Protein AF-A0A833T9R3-F1 (afdb_monomer)

pLDDT: mean 81.32, std 16.96, range [43.0, 97.81]

Foldseek 3Di:
DDDDDDPVRVVLVVVLLVQLCVCVVVVHDSVVSCVVSVHDPVRSVCSNVVSVVVVVPPDDPDDPPPCPPQDPVNVVVVVVVVPDD

Solvent-accessible surface area (backbone atoms only — not comparable to full-atom values): 5270 Å² total; per-residue (Å²): 134,86,85,75,77,50,74,63,58,53,50,53,54,48,52,39,52,51,51,26,36,48,33,44,75,73,72,44,70,30,67,60,44,15,61,79,51,77,39,53,68,70,59,45,51,48,46,45,52,57,53,54,57,55,72,76,44,93,61,75,88,70,76,75,79,80,78,71,86,76,50,71,68,60,48,55,60,50,54,63,73,67,72,84,133

Structure (mmCIF, N/CA/C/O backbone):
data_AF-A0A833T9R3-F1
#
_entry.id   AF-A0A833T9R3-F1
#
loop_
_atom_site.group_PDB
_atom_site.id
_atom_site.type_symbol
_atom_site.label_atom_id
_atom_site.label_alt_id
_atom_site.label_comp_id
_atom_site.label_asym_id
_atom_site.label_entity_id
_atom_site.label_seq_id
_atom_site.pdbx_PDB_ins_code
_atom_site.Cartn_x
_atom_site.Cartn_y
_atom_site.Cartn_z
_atom_site.occupancy
_atom_site.B_iso_or_equiv
_atom_site.auth_seq_id
_atom_site.auth_comp_id
_atom_site.auth_asym_id
_atom_site.auth_atom_id
_atom_site.pdbx_PDB_model_num
ATOM 1 N N . MET A 1 1 ? 25.777 -0.561 -1.494 1.00 58.72 1 MET A N 1
ATOM 2 C CA . MET A 1 1 ? 25.359 0.563 -2.362 1.00 58.72 1 MET A CA 1
ATOM 3 C C . MET A 1 1 ? 23.843 0.697 -2.252 1.00 58.72 1 MET A C 1
ATOM 5 O O . MET A 1 1 ? 23.151 -0.258 -2.578 1.00 58.72 1 MET A O 1
ATOM 9 N N . LEU A 1 2 ? 23.313 1.792 -1.696 1.00 75.00 2 LEU A N 1
ATOM 10 C CA . LEU A 1 2 ? 21.858 1.980 -1.591 1.00 75.00 2 LEU A CA 1
ATOM 11 C C . LEU A 1 2 ? 21.317 2.443 -2.947 1.00 75.00 2 LEU A C 1
ATOM 13 O O . LEU A 1 2 ? 21.629 3.544 -3.394 1.00 75.00 2 LEU A O 1
ATOM 17 N N . ILE A 1 3 ? 20.512 1.608 -3.606 1.00 80.50 3 ILE A N 1
ATOM 18 C CA . ILE A 1 3 ? 19.807 2.000 -4.829 1.00 80.50 3 ILE A CA 1
ATOM 19 C C . ILE A 1 3 ? 18.680 2.949 -4.421 1.00 80.50 3 ILE A C 1
ATOM 21 O O . ILE A 1 3 ? 17.668 2.531 -3.855 1.00 80.50 3 ILE A O 1
ATOM 25 N N . VAL A 1 4 ? 18.859 4.242 -4.687 1.00 85.12 4 VAL A N 1
ATOM 26 C CA . VAL A 1 4 ? 17.819 5.243 -4.444 1.00 85.12 4 VAL A CA 1
ATOM 27 C C . VAL A 1 4 ? 16.889 5.279 -5.658 1.00 85.12 4 VAL A C 1
ATOM 29 O O . VAL A 1 4 ? 17.336 5.617 -6.754 1.00 85.12 4 VAL A O 1
ATOM 32 N N . PRO A 1 5 ? 15.591 4.963 -5.502 1.00 85.25 5 PRO A N 1
ATOM 33 C CA . PRO A 1 5 ? 14.659 5.014 -6.616 1.00 85.25 5 PRO A CA 1
ATOM 34 C C . PRO A 1 5 ? 14.475 6.453 -7.094 1.00 85.25 5 PRO A C 1
ATOM 36 O O . PRO A 1 5 ? 14.272 7.373 -6.286 1.00 85.25 5 PRO A O 1
ATOM 39 N N . THR A 1 6 ? 14.491 6.612 -8.415 1.00 93.56 6 THR A N 1
ATOM 40 C CA . THR A 1 6 ? 14.300 7.891 -9.105 1.00 93.56 6 THR A CA 1
ATOM 41 C C . THR A 1 6 ? 12.931 8.502 -8.777 1.00 93.56 6 THR A C 1
ATOM 43 O O . THR A 1 6 ? 11.984 7.782 -8.431 1.00 93.56 6 THR A O 1
ATOM 46 N N . PRO A 1 7 ? 12.759 9.828 -8.927 1.00 93.56 7 PRO A N 1
ATOM 47 C CA . PRO A 1 7 ? 11.462 10.474 -8.732 1.00 93.56 7 PRO A CA 1
ATOM 48 C C . PRO A 1 7 ? 10.336 9.849 -9.568 1.00 93.56 7 PRO A C 1
ATOM 50 O O . PRO A 1 7 ? 9.221 9.693 -9.069 1.00 93.56 7 PRO A O 1
ATOM 53 N N . LYS A 1 8 ? 10.631 9.432 -10.808 1.00 93.19 8 LYS A N 1
ATOM 54 C CA . LYS A 1 8 ? 9.677 8.748 -11.692 1.00 93.19 8 LYS A CA 1
ATOM 55 C C . LYS A 1 8 ? 9.221 7.414 -11.096 1.00 93.19 8 LYS A C 1
ATOM 57 O O . LYS A 1 8 ? 8.031 7.234 -10.868 1.00 93.19 8 LYS A O 1
ATOM 62 N N . GLN A 1 9 ? 10.160 6.552 -10.700 1.00 89.06 9 GLN A N 1
ATOM 63 C CA . GLN A 1 9 ? 9.849 5.266 -10.058 1.00 89.06 9 GLN A CA 1
ATOM 64 C C . GLN A 1 9 ? 9.021 5.436 -8.775 1.00 89.06 9 GLN A C 1
ATOM 66 O O . GLN A 1 9 ? 8.112 4.652 -8.499 1.00 89.06 9 GLN A O 1
ATOM 71 N N . ARG A 1 10 ? 9.290 6.486 -7.986 1.00 90.31 10 ARG A N 1
ATOM 72 C CA . ARG A 1 10 ? 8.490 6.79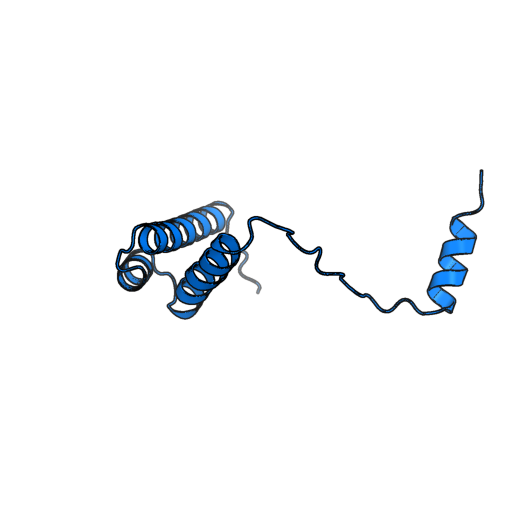9 -6.790 1.00 90.31 10 ARG A CA 1
ATOM 73 C C . ARG A 1 10 ? 7.050 7.177 -7.145 1.00 90.31 10 ARG A C 1
ATOM 75 O O . ARG A 1 10 ? 6.132 6.719 -6.461 1.00 90.31 10 ARG A O 1
ATOM 82 N N . ARG A 1 11 ? 6.850 7.994 -8.187 1.00 92.62 11 ARG A N 1
ATOM 83 C CA . ARG A 1 11 ? 5.516 8.382 -8.680 1.00 92.62 11 ARG A CA 1
ATOM 84 C C . ARG A 1 11 ? 4.759 7.179 -9.231 1.00 92.62 11 ARG A C 1
ATOM 86 O O . ARG A 1 11 ? 3.623 6.962 -8.818 1.00 92.62 11 ARG A O 1
ATOM 93 N N . ASP A 1 12 ? 5.403 6.362 -10.056 1.00 94.38 12 ASP A N 1
ATOM 94 C CA . ASP A 1 12 ? 4.797 5.168 -10.656 1.00 94.38 12 ASP A CA 1
ATOM 95 C C . ASP A 1 12 ? 4.345 4.183 -9.571 1.00 94.38 12 ASP A C 1
ATOM 97 O O . ASP A 1 12 ? 3.194 3.741 -9.554 1.00 94.38 12 ASP A O 1
ATOM 101 N N . ARG A 1 13 ? 5.199 3.948 -8.565 1.00 91.88 13 ARG A N 1
ATOM 102 C CA . ARG A 1 13 ? 4.856 3.128 -7.396 1.00 91.88 13 ARG A CA 1
ATOM 103 C C . ARG A 1 13 ? 3.688 3.709 -6.594 1.00 91.88 13 ARG A C 1
ATOM 105 O O . ARG A 1 13 ? 2.863 2.956 -6.079 1.00 91.88 13 ARG A O 1
ATOM 112 N N . LYS A 1 14 ? 3.601 5.036 -6.452 1.00 93.00 14 LYS A N 1
ATOM 113 C CA . LYS A 1 14 ? 2.474 5.694 -5.767 1.00 93.00 14 LYS A CA 1
ATOM 114 C C . LYS A 1 14 ? 1.172 5.496 -6.547 1.00 93.00 14 LYS A C 1
ATOM 116 O O . LYS A 1 14 ? 0.164 5.131 -5.947 1.00 93.00 14 LYS A O 1
ATOM 121 N N . LEU A 1 15 ? 1.206 5.679 -7.865 1.00 95.25 15 LEU A N 1
ATOM 122 C CA . LEU A 1 15 ? 0.047 5.494 -8.737 1.00 95.25 15 LEU A CA 1
ATOM 123 C C . LEU A 1 15 ? -0.431 4.034 -8.748 1.00 95.25 15 LEU A C 1
ATOM 125 O O . LEU A 1 15 ? -1.634 3.780 -8.697 1.00 95.25 15 LEU A O 1
ATOM 129 N N . ALA A 1 16 ? 0.497 3.074 -8.755 1.00 96.00 16 ALA A N 1
ATOM 130 C CA . ALA A 1 16 ? 0.195 1.649 -8.635 1.00 96.00 16 ALA A CA 1
ATOM 131 C C . ALA A 1 16 ? -0.600 1.345 -7.353 1.00 96.00 16 ALA A C 1
ATOM 133 O O . ALA A 1 16 ? -1.681 0.761 -7.419 1.00 96.00 16 ALA A O 1
ATOM 134 N N . LYS A 1 17 ? -0.132 1.840 -6.198 1.00 95.56 17 LYS A N 1
ATOM 135 C CA . LYS A 1 17 ? -0.841 1.698 -4.914 1.00 95.56 17 LYS A CA 1
ATOM 136 C C . LYS A 1 17 ? -2.225 2.355 -4.932 1.00 95.56 17 LYS A C 1
ATOM 138 O O . LYS A 1 17 ? -3.188 1.755 -4.468 1.00 95.56 17 LYS A O 1
ATOM 143 N N . GLN A 1 18 ? -2.348 3.558 -5.497 1.00 95.12 18 GLN A N 1
ATOM 144 C CA . GLN A 1 18 ? -3.639 4.252 -5.601 1.00 95.12 18 GLN A CA 1
ATOM 145 C C . GLN A 1 18 ? -4.662 3.466 -6.425 1.00 95.12 18 GLN A C 1
ATOM 147 O O . GLN A 1 18 ? -5.837 3.438 -6.067 1.00 95.12 18 GLN A O 1
ATOM 152 N N . ARG A 1 19 ? -4.229 2.802 -7.502 1.00 96.06 19 ARG A N 1
ATOM 153 C CA . ARG A 1 19 ? -5.112 1.959 -8.320 1.00 96.06 19 ARG A CA 1
ATOM 154 C C . ARG A 1 19 ? -5.618 0.745 -7.545 1.00 96.06 19 ARG A C 1
ATOM 156 O O . ARG A 1 19 ? -6.813 0.489 -7.583 1.00 96.06 19 ARG A O 1
ATOM 163 N N . VAL A 1 20 ? -4.745 0.062 -6.801 1.00 97.25 20 VAL A N 1
ATOM 164 C CA . VAL A 1 20 ? -5.140 -1.057 -5.924 1.00 97.25 20 VAL A CA 1
ATOM 165 C C . VAL A 1 20 ? -6.171 -0.600 -4.885 1.00 97.25 20 VAL A C 1
ATOM 167 O O . VAL A 1 20 ? -7.223 -1.218 -4.751 1.00 97.25 20 VAL A O 1
ATOM 170 N N . ALA A 1 21 ? -5.916 0.528 -4.210 1.00 95.38 21 ALA A N 1
ATOM 171 C CA . ALA A 1 21 ? -6.855 1.098 -3.241 1.00 95.38 21 ALA A CA 1
ATOM 172 C C . ALA A 1 21 ? -8.201 1.478 -3.875 1.00 95.38 21 ALA A C 1
ATOM 174 O O . ALA A 1 21 ? -9.250 1.317 -3.255 1.00 95.38 21 ALA A O 1
ATOM 175 N N . ARG A 1 22 ? -8.188 2.009 -5.104 1.00 95.00 22 ARG A N 1
ATOM 176 C CA . ARG A 1 22 ? -9.413 2.377 -5.819 1.00 95.00 22 ARG A CA 1
ATOM 177 C C . ARG A 1 22 ? -10.264 1.149 -6.132 1.00 95.00 22 ARG A C 1
ATOM 179 O O . AR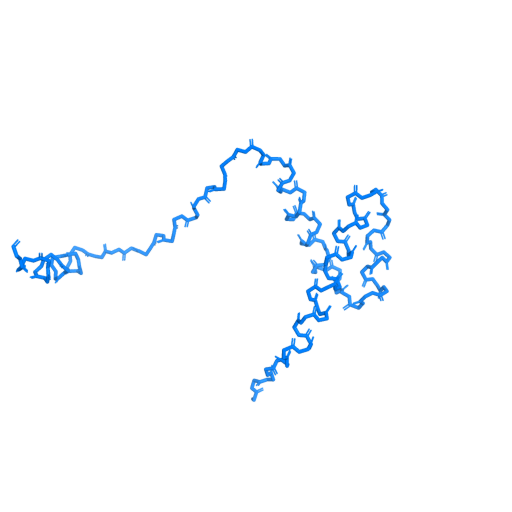G A 1 22 ? -11.430 1.151 -5.765 1.00 95.00 22 ARG A O 1
ATOM 186 N N . VAL A 1 23 ? -9.663 0.109 -6.711 1.00 96.62 23 VAL A N 1
ATOM 187 C CA . VAL A 1 23 ? -10.364 -1.143 -7.040 1.00 96.62 23 VAL A CA 1
ATOM 188 C C . VAL A 1 23 ? -10.999 -1.756 -5.793 1.00 96.62 23 VAL A C 1
ATOM 190 O O . VAL A 1 23 ? -12.157 -2.148 -5.844 1.00 96.62 23 VAL A O 1
ATOM 193 N N . PHE A 1 24 ? -10.292 -1.762 -4.658 1.00 95.56 24 PHE A N 1
ATOM 194 C CA . PHE A 1 24 ? -10.865 -2.228 -3.393 1.00 95.56 24 PHE A CA 1
ATOM 195 C C . PHE A 1 24 ? -12.094 -1.417 -2.959 1.00 95.56 24 PHE A C 1
ATOM 197 O O . PHE A 1 24 ? -13.115 -2.000 -2.610 1.00 95.56 24 PHE A O 1
ATOM 204 N N . ARG A 1 25 ? -12.020 -0.078 -3.001 1.00 93.25 25 ARG A N 1
ATOM 205 C CA . ARG A 1 25 ? -13.151 0.793 -2.628 1.00 93.25 25 ARG A CA 1
ATOM 206 C C . ARG A 1 25 ? -14.358 0.631 -3.550 1.00 93.25 25 ARG A C 1
ATOM 208 O O . ARG A 1 25 ? -15.481 0.795 -3.098 1.00 93.25 25 ARG A O 1
ATOM 215 N N . GLU A 1 26 ? -14.118 0.319 -4.819 1.00 95.12 26 GLU A N 1
ATOM 216 C CA . GLU A 1 26 ? -15.149 0.029 -5.824 1.00 95.12 26 GLU A CA 1
ATOM 217 C C . GLU A 1 26 ? -15.700 -1.412 -5.701 1.00 95.12 26 GLU A C 1
ATOM 219 O O . GLU A 1 26 ? -16.542 -1.810 -6.499 1.00 95.12 26 GLU A O 1
ATOM 224 N N . GLY A 1 27 ? -15.242 -2.205 -4.719 1.00 94.88 27 GLY A N 1
ATOM 225 C CA . GLY A 1 27 ? -15.681 -3.589 -4.498 1.00 94.88 27 GLY A CA 1
ATOM 226 C C . GLY A 1 27 ? -15.070 -4.617 -5.459 1.00 94.88 27 GLY A C 1
ATOM 227 O O . GLY A 1 27 ? -15.502 -5.766 -5.490 1.00 94.88 27 GLY A O 1
ATOM 228 N N . GLY A 1 28 ? -14.073 -4.222 -6.252 1.00 95.88 28 GLY A N 1
ATOM 229 C CA . GLY A 1 28 ? -13.418 -5.083 -7.234 1.00 95.88 28 GLY A CA 1
ATOM 230 C C . GLY A 1 28 ? -12.274 -5.935 -6.670 1.00 95.88 28 GLY A C 1
ATOM 231 O O . GLY A 1 28 ? -11.828 -5.777 -5.529 1.00 95.88 28 GLY A O 1
ATOM 232 N N . ASP A 1 29 ? -11.737 -6.820 -7.518 1.00 97.38 29 ASP A N 1
ATOM 233 C CA . ASP A 1 29 ? -10.605 -7.687 -7.172 1.00 97.38 29 ASP A CA 1
ATOM 234 C C . ASP A 1 29 ? -9.278 -6.908 -7.118 1.00 97.38 29 ASP A C 1
ATOM 236 O O . ASP A 1 29 ? -8.522 -6.765 -8.087 1.00 97.38 29 ASP A O 1
ATOM 240 N N . TRP A 1 30 ? -8.976 -6.399 -5.927 1.00 96.81 30 TRP A N 1
ATOM 241 C CA . TRP A 1 30 ? -7.747 -5.668 -5.648 1.00 96.81 30 TRP A CA 1
ATOM 242 C C . TRP A 1 30 ? -6.488 -6.549 -5.690 1.00 96.81 30 TRP A C 1
ATOM 244 O O . TRP A 1 30 ? -5.394 -6.011 -5.887 1.00 96.81 30 TRP A O 1
ATOM 254 N N . LYS A 1 31 ? -6.606 -7.879 -5.536 1.00 97.81 31 LYS A N 1
ATOM 255 C CA . LYS A 1 31 ? -5.461 -8.799 -5.654 1.00 97.81 31 LYS A CA 1
ATOM 256 C C . LYS A 1 31 ? -5.038 -8.909 -7.115 1.00 97.81 31 LYS A C 1
ATOM 258 O O . LYS A 1 31 ? -3.850 -8.790 -7.410 1.00 97.81 31 LYS A O 1
ATOM 263 N N . LEU A 1 32 ? -6.002 -9.031 -8.028 1.00 97.75 32 LEU A N 1
ATOM 264 C CA . LEU A 1 32 ? -5.736 -8.998 -9.467 1.00 97.75 32 LEU A CA 1
ATOM 265 C C . LEU A 1 32 ? -5.139 -7.649 -9.902 1.00 97.75 32 LEU A C 1
ATOM 267 O O . LEU A 1 32 ? -4.163 -7.605 -10.653 1.00 97.75 32 LEU A O 1
ATOM 271 N N . ALA A 1 33 ? -5.658 -6.538 -9.367 1.00 97.31 33 ALA A N 1
ATOM 272 C CA . ALA A 1 33 ? -5.095 -5.210 -9.618 1.00 97.31 33 ALA A CA 1
ATOM 273 C C . ALA A 1 33 ? -3.637 -5.076 -9.136 1.00 97.31 33 ALA A C 1
ATOM 275 O O . ALA A 1 33 ? -2.842 -4.390 -9.781 1.00 97.31 33 ALA A O 1
ATOM 276 N N . ALA A 1 34 ? -3.282 -5.725 -8.022 1.00 97.44 34 ALA A N 1
ATOM 277 C CA . ALA A 1 34 ? -1.921 -5.740 -7.496 1.00 97.44 34 ALA A CA 1
ATOM 278 C C . ALA A 1 34 ? -0.963 -6.507 -8.414 1.00 97.44 34 ALA A C 1
ATOM 280 O O . ALA A 1 34 ? 0.099 -5.979 -8.735 1.00 97.44 34 ALA A O 1
ATOM 281 N N . ILE A 1 35 ? -1.376 -7.678 -8.911 1.00 97.69 35 ILE A N 1
ATOM 282 C CA . ILE A 1 35 ? -0.611 -8.464 -9.893 1.00 97.69 35 ILE A CA 1
ATOM 283 C C . ILE A 1 35 ? -0.343 -7.622 -11.147 1.00 97.69 35 ILE A C 1
ATOM 285 O O . ILE A 1 35 ? 0.801 -7.454 -11.555 1.00 97.69 35 ILE A O 1
ATOM 289 N N . HIS A 1 36 ? -1.379 -6.994 -11.710 1.00 97.25 36 HIS A N 1
ATOM 290 C CA . HIS A 1 36 ? -1.246 -6.181 -12.924 1.00 97.25 36 HIS A CA 1
ATOM 291 C C . HIS A 1 36 ? -0.410 -4.899 -12.735 1.00 97.25 36 HIS A C 1
ATOM 293 O O . HIS A 1 36 ? 0.012 -4.264 -13.705 1.00 97.25 36 HIS A O 1
ATOM 299 N N . LYS A 1 37 ? -0.196 -4.465 -11.489 1.00 95.56 37 LYS A N 1
ATOM 300 C CA . LYS A 1 37 ? 0.623 -3.291 -11.159 1.00 95.56 37 LYS A CA 1
ATOM 301 C C . LYS A 1 37 ? 1.951 -3.634 -10.505 1.00 95.56 37 LYS A C 1
ATOM 303 O O . LYS A 1 37 ? 2.608 -2.713 -10.024 1.00 95.56 37 LYS A O 1
ATOM 308 N N . ASP A 1 38 ? 2.324 -4.912 -10.519 1.00 96.31 38 ASP A N 1
ATOM 309 C CA . ASP A 1 38 ? 3.546 -5.424 -9.900 1.00 96.31 38 ASP A CA 1
ATOM 310 C C . ASP A 1 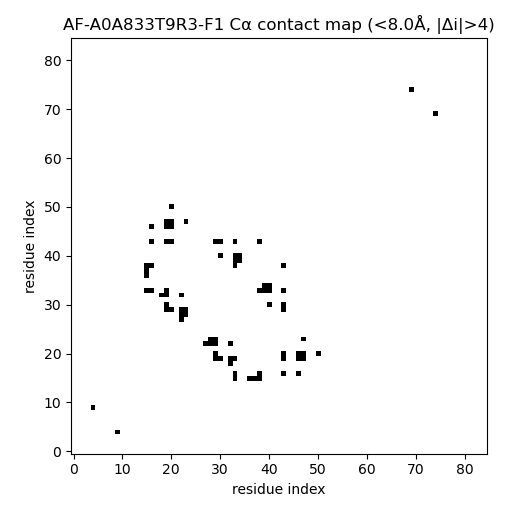38 ? 3.709 -4.933 -8.448 1.00 96.31 38 ASP A C 1
ATOM 312 O O . ASP A 1 38 ? 4.766 -4.511 -7.976 1.00 96.31 38 ASP A O 1
ATOM 316 N N . VAL A 1 39 ? 2.588 -4.904 -7.722 1.00 95.88 39 VAL A N 1
ATOM 317 C CA . VAL A 1 39 ? 2.558 -4.561 -6.304 1.00 95.88 39 VAL A CA 1
ATOM 318 C C . VAL A 1 39 ? 2.540 -5.863 -5.525 1.00 95.88 39 VAL A C 1
ATOM 320 O O . VAL A 1 39 ? 1.613 -6.659 -5.660 1.00 95.88 39 VAL A O 1
ATOM 323 N N . SER A 1 40 ? 3.537 -6.066 -4.661 1.00 96.81 40 SER A N 1
ATOM 324 C CA . SER A 1 40 ? 3.588 -7.270 -3.831 1.00 96.81 40 SER A CA 1
ATOM 325 C C . SER A 1 40 ? 2.316 -7.421 -2.997 1.00 96.81 40 SER A C 1
ATOM 327 O O . SER A 1 40 ? 1.784 -6.437 -2.474 1.00 96.81 40 SER A O 1
ATOM 329 N N . TYR A 1 41 ? 1.855 -8.663 -2.826 1.00 96.31 41 TYR A N 1
ATOM 330 C CA . TYR A 1 41 ? 0.641 -8.968 -2.066 1.00 96.31 41 TYR A CA 1
ATOM 331 C C . TYR A 1 41 ? 0.631 -8.299 -0.684 1.00 96.31 41 TYR A C 1
ATOM 333 O O . TYR A 1 41 ? -0.355 -7.675 -0.303 1.00 96.31 41 TYR A O 1
ATOM 341 N N . HIS A 1 42 ? 1.756 -8.354 0.037 1.00 96.31 42 HIS A N 1
ATOM 342 C CA . HIS A 1 42 ? 1.905 -7.706 1.341 1.00 96.31 42 HIS A CA 1
ATOM 343 C C . HIS A 1 42 ? 1.670 -6.188 1.270 1.00 96.31 42 HIS A C 1
ATOM 345 O O . HIS A 1 42 ? 0.925 -5.628 2.073 1.00 96.31 42 HIS A O 1
ATOM 351 N N . THR A 1 43 ? 2.259 -5.518 0.274 1.00 95.00 43 THR A N 1
ATOM 352 C CA . THR A 1 43 ? 2.073 -4.076 0.052 1.00 95.00 43 THR A CA 1
ATOM 353 C C . THR A 1 43 ? 0.629 -3.753 -0.315 1.00 95.00 43 THR A C 1
ATOM 355 O O . THR A 1 43 ? 0.071 -2.788 0.201 1.00 95.00 43 THR A O 1
ATOM 358 N N . ALA A 1 44 ? 0.019 -4.551 -1.192 1.00 96.19 44 ALA A N 1
ATOM 359 C CA . ALA A 1 44 ? -1.366 -4.380 -1.612 1.00 96.19 44 ALA A CA 1
ATOM 360 C C . ALA A 1 44 ? -2.338 -4.554 -0.435 1.00 96.19 44 ALA A C 1
ATOM 362 O O . ALA A 1 44 ? -3.211 -3.712 -0.235 1.00 96.19 44 ALA A O 1
ATOM 363 N N . ARG A 1 45 ? -2.124 -5.581 0.399 1.00 95.94 45 ARG A N 1
ATOM 364 C CA . ARG A 1 45 ? -2.899 -5.826 1.621 1.00 95.94 45 ARG A CA 1
ATOM 365 C C . ARG A 1 45 ? -2.803 -4.647 2.585 1.00 95.94 45 ARG A C 1
ATOM 367 O O . ARG A 1 45 ? -3.833 -4.199 3.070 1.00 95.94 45 ARG A O 1
ATOM 374 N N . HIS A 1 46 ? -1.604 -4.113 2.824 1.00 94.94 46 HIS A N 1
ATOM 375 C CA . HIS A 1 46 ? -1.435 -2.912 3.650 1.00 94.94 46 HIS A CA 1
ATOM 376 C C . HIS A 1 46 ? -2.196 -1.711 3.096 1.00 94.94 46 HIS A C 1
ATOM 378 O O . HIS A 1 46 ? -2.927 -1.067 3.830 1.00 94.94 46 HIS A O 1
ATOM 384 N N . VAL A 1 47 ? -2.073 -1.433 1.797 1.00 93.94 47 VAL A N 1
ATOM 385 C CA . VAL A 1 47 ? -2.765 -0.306 1.151 1.00 93.94 47 VAL A CA 1
ATOM 386 C C . VAL A 1 47 ? -4.282 -0.398 1.325 1.00 93.94 47 VAL A C 1
ATOM 388 O O . VAL A 1 47 ? -4.935 0.611 1.585 1.00 93.94 47 VAL A O 1
ATOM 391 N N . VAL A 1 48 ? -4.832 -1.602 1.189 1.00 93.56 48 VAL A N 1
ATOM 392 C CA . VAL A 1 48 ? -6.262 -1.868 1.351 1.00 93.56 48 VAL A CA 1
ATOM 393 C C . VAL A 1 48 ? -6.701 -1.767 2.813 1.00 93.56 48 VAL A C 1
ATOM 395 O O . VAL A 1 48 ? -7.697 -1.109 3.094 1.00 93.56 48 VAL A O 1
ATOM 398 N N . LEU A 1 49 ? -5.948 -2.352 3.750 1.00 89.88 49 LEU A N 1
ATOM 399 C CA . LEU A 1 49 ? -6.266 -2.314 5.182 1.00 89.88 49 LEU A CA 1
ATOM 400 C C . LEU A 1 49 ? -6.104 -0.914 5.784 1.00 89.88 49 LEU A C 1
ATOM 402 O O . LEU A 1 49 ? -6.991 -0.451 6.498 1.00 89.88 49 LEU A O 1
ATOM 406 N N . ASP A 1 50 ? -5.015 -0.215 5.461 1.00 82.75 50 ASP A N 1
ATOM 407 C CA . ASP A 1 50 ? -4.788 1.161 5.901 1.00 82.75 50 ASP A CA 1
ATOM 408 C C . ASP A 1 50 ? -5.868 2.075 5.303 1.00 82.75 50 ASP A C 1
ATOM 410 O O . ASP A 1 50 ? -6.466 2.869 6.024 1.00 82.75 50 ASP A O 1
ATOM 414 N N . GLY A 1 51 ? -6.205 1.907 4.018 1.00 68.25 51 GLY A N 1
ATOM 415 C CA . GLY A 1 51 ? -7.295 2.638 3.366 1.00 68.25 51 GLY A CA 1
ATOM 416 C C . GLY A 1 51 ? -8.680 2.367 3.969 1.00 68.25 51 GLY A C 1
ATOM 417 O O . GLY A 1 51 ? -9.463 3.302 4.120 1.00 68.25 51 GLY A O 1
ATOM 418 N N . ALA A 1 52 ? -8.967 1.124 4.368 1.00 60.22 52 ALA A N 1
ATOM 419 C CA . ALA A 1 52 ? -10.199 0.746 5.069 1.00 60.22 52 ALA A CA 1
ATOM 420 C C . ALA A 1 52 ? -10.249 1.308 6.501 1.00 60.22 52 ALA A C 1
ATOM 422 O O . ALA A 1 52 ? -11.306 1.707 6.990 1.00 60.22 52 ALA A O 1
ATOM 423 N N . SER A 1 53 ? -9.098 1.411 7.173 1.00 56.16 53 SER A N 1
ATOM 424 C CA . SER A 1 53 ? -9.007 2.046 8.493 1.00 56.16 53 SER A CA 1
ATOM 425 C C . SER A 1 53 ? -9.284 3.557 8.441 1.00 56.16 53 SER A C 1
ATOM 427 O O . SER A 1 53 ? -9.787 4.119 9.412 1.00 56.16 53 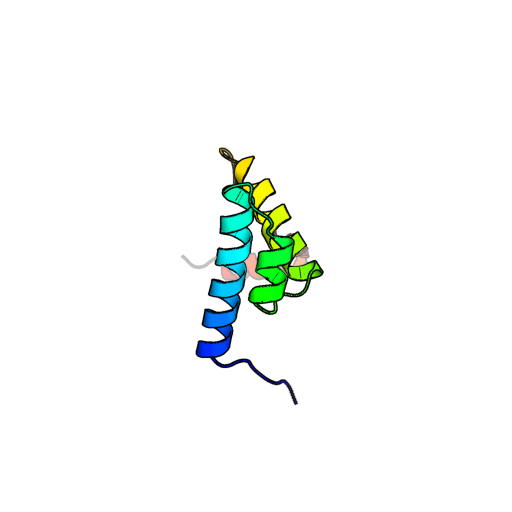SER A O 1
ATOM 429 N N . CYS A 1 54 ? -9.032 4.202 7.294 1.00 45.56 54 CYS A N 1
ATOM 430 C CA . CYS A 1 54 ? -9.374 5.605 7.046 1.00 45.56 54 CYS A CA 1
ATOM 431 C C . CYS A 1 54 ? -10.862 5.830 6.734 1.00 45.56 54 CYS A C 1
ATOM 433 O O . CYS A 1 54 ? -11.347 6.936 6.938 1.00 45.56 54 CYS A O 1
ATOM 435 N N . GLN A 1 55 ? -11.595 4.814 6.259 1.00 50.44 55 GLN A N 1
ATOM 436 C CA . GLN A 1 55 ? -13.050 4.911 6.048 1.00 50.44 55 GLN A CA 1
ATOM 437 C C . GLN A 1 55 ? -13.832 4.940 7.368 1.00 50.44 55 GLN A C 1
ATOM 439 O O . GLN A 1 55 ? -14.952 5.423 7.400 1.00 50.44 55 GLN A O 1
AT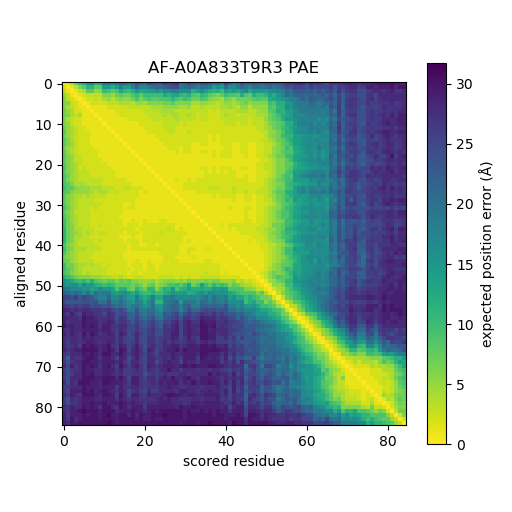OM 444 N N . ASN A 1 56 ? -13.224 4.477 8.464 1.00 45.22 56 ASN A N 1
ATOM 445 C CA . ASN A 1 56 ? -13.815 4.486 9.806 1.00 45.22 56 ASN A CA 1
ATOM 446 C C . ASN A 1 56 ? -13.350 5.680 10.663 1.00 45.22 56 ASN A C 1
ATOM 448 O O . ASN A 1 56 ? -13.482 5.652 11.884 1.00 45.22 56 ASN A O 1
ATOM 452 N N . ARG A 1 57 ? -12.742 6.709 10.054 1.00 43.00 57 ARG A N 1
ATOM 453 C CA . ARG A 1 57 ? -12.236 7.898 10.759 1.00 43.00 57 ARG A CA 1
ATOM 454 C C . ARG A 1 57 ? -12.761 9.193 10.146 1.00 43.00 57 ARG A C 1
ATOM 456 O O . ARG A 1 57 ? -11.996 10.112 9.863 1.00 43.00 57 ARG A O 1
ATOM 463 N N . GLU A 1 58 ? -14.077 9.308 10.029 1.00 52.62 58 GLU A N 1
ATOM 464 C CA . GLU A 1 58 ? -14.730 10.605 10.241 1.00 52.62 58 GLU A CA 1
ATOM 465 C C . GLU A 1 58 ? -14.635 10.931 11.737 1.00 52.62 58 GLU A C 1
ATOM 467 O O . GLU A 1 58 ? -15.548 10.704 12.519 1.00 52.62 58 GLU A O 1
ATOM 472 N N . GLY A 1 59 ? -13.448 11.361 12.162 1.00 47.47 59 GLY A N 1
ATOM 473 C CA . GLY A 1 59 ? -13.164 11.664 13.560 1.00 47.47 59 GLY A CA 1
ATOM 474 C C . GLY A 1 59 ? -11.732 11.323 13.940 1.00 47.47 59 GLY A C 1
ATOM 475 O O . GLY A 1 59 ? -11.402 10.174 14.214 1.00 47.47 59 GLY A O 1
ATOM 476 N N . GLY A 1 60 ? -10.879 12.344 13.975 1.00 50.09 60 GLY A N 1
ATOM 477 C CA . GLY A 1 60 ? -9.611 12.300 14.695 1.00 50.09 60 GLY A CA 1
ATOM 478 C C . GLY A 1 60 ? -8.537 11.421 14.059 1.00 50.09 60 GLY A C 1
ATOM 479 O O . GLY A 1 60 ? -8.282 10.290 14.476 1.00 50.09 60 GLY A O 1
ATOM 480 N N . ALA A 1 61 ? -7.783 12.001 13.126 1.00 52.81 61 ALA A N 1
ATOM 481 C CA . ALA A 1 61 ? -6.390 11.620 12.950 1.00 52.81 61 ALA A CA 1
ATOM 482 C C . ALA A 1 61 ? -5.655 11.927 14.264 1.00 52.81 61 ALA A C 1
ATOM 484 O O 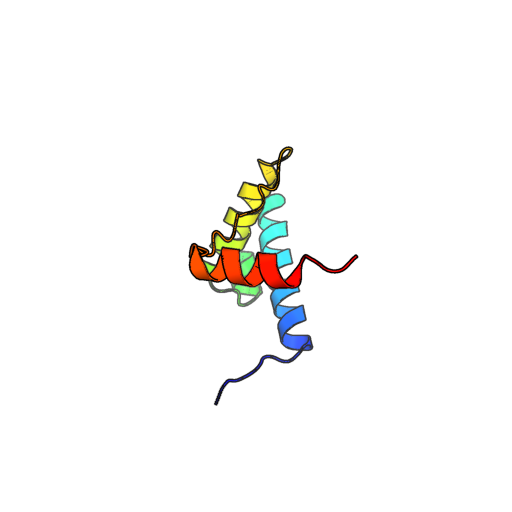. ALA A 1 61 ? -5.121 13.015 14.452 1.00 52.81 61 ALA A O 1
ATOM 485 N N . GLY A 1 62 ? -5.689 10.979 15.203 1.00 52.31 62 GLY A N 1
ATOM 486 C CA . GLY A 1 62 ? -4.880 11.036 16.405 1.00 52.31 62 GLY A CA 1
ATOM 487 C C . GLY A 1 62 ? -3.433 11.197 15.972 1.00 52.31 62 GLY A C 1
ATOM 488 O O . GLY A 1 62 ? -2.858 10.282 15.373 1.00 52.31 62 GLY A O 1
ATOM 489 N N . VAL A 1 63 ? -2.883 12.386 16.232 1.00 59.97 63 VAL A N 1
ATOM 490 C CA . VAL A 1 63 ? -1.447 12.632 16.328 1.00 59.97 63 VAL A CA 1
ATOM 491 C C . VAL A 1 63 ? -0.862 11.392 16.983 1.00 59.97 63 VAL A C 1
ATOM 493 O O . VAL A 1 63 ? -1.247 11.058 18.099 1.00 59.97 63 VAL A O 1
ATOM 496 N N . ARG A 1 64 ? -0.002 10.646 16.286 1.00 63.34 64 ARG A N 1
ATOM 497 C CA . ARG 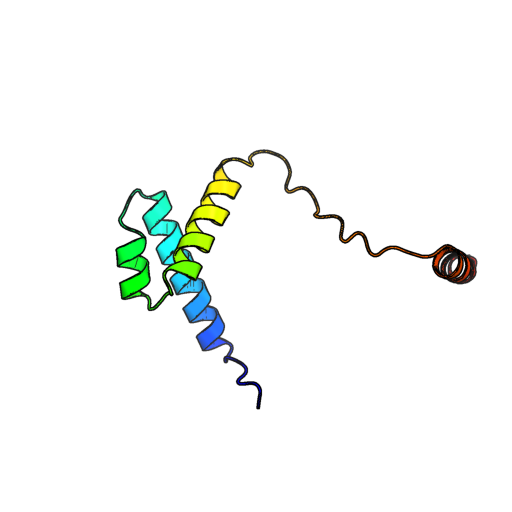A 1 64 ? 0.793 9.638 16.982 1.00 63.34 64 ARG A CA 1
ATOM 498 C C . ARG A 1 64 ? 1.782 10.446 17.807 1.00 63.34 64 ARG A C 1
ATOM 500 O O . ARG A 1 64 ? 2.642 11.069 17.183 1.00 63.34 64 ARG A O 1
ATOM 507 N N . PRO A 1 65 ? 1.676 10.516 19.146 1.00 54.56 65 PRO A N 1
ATOM 508 C CA . PRO A 1 65 ? 2.728 11.164 19.897 1.00 54.56 65 PRO A CA 1
ATOM 509 C C . PRO A 1 65 ? 3.993 10.347 19.636 1.00 54.56 65 PRO A C 1
ATOM 511 O O . PRO A 1 65 ? 4.083 9.177 20.011 1.00 54.56 65 PRO A O 1
ATOM 514 N N . SER A 1 66 ? 4.970 10.934 18.948 1.00 54.72 66 SER A N 1
ATOM 515 C CA . SER A 1 66 ? 6.333 10.431 19.022 1.00 54.72 66 SER A CA 1
ATOM 516 C C . SER A 1 66 ? 6.815 10.764 20.429 1.00 54.72 66 SER A C 1
ATOM 518 O O . SER A 1 66 ? 7.370 11.834 20.668 1.00 54.72 66 SER A O 1
ATOM 520 N N . GLY A 1 67 ? 6.517 9.891 21.389 1.00 60.84 67 GLY A N 1
ATOM 521 C CA . GLY A 1 67 ? 7.017 10.008 22.751 1.00 60.84 67 GLY A CA 1
ATOM 522 C C . GLY A 1 67 ? 8.516 9.736 22.764 1.00 60.84 67 GLY A C 1
ATOM 523 O O . GLY A 1 67 ? 8.943 8.646 23.134 1.00 60.84 67 GLY A O 1
ATOM 524 N N . VAL A 1 68 ? 9.326 10.700 22.324 1.00 66.19 68 VAL A N 1
ATOM 525 C CA . VAL A 1 68 ? 10.755 10.697 22.634 1.00 66.19 68 VAL A CA 1
ATOM 526 C C . VAL A 1 68 ? 10.843 10.954 24.132 1.00 66.19 68 VAL A C 1
ATOM 528 O O . VAL A 1 68 ? 10.504 12.045 24.586 1.00 66.19 68 VAL A O 1
ATOM 531 N N . LYS A 1 69 ? 11.242 9.944 24.913 1.00 72.19 69 LYS A N 1
ATOM 532 C CA . LYS A 1 69 ? 11.471 10.107 26.354 1.00 72.19 69 LYS A CA 1
ATOM 533 C C . LYS A 1 69 ? 12.529 11.192 26.551 1.00 72.19 69 LYS A C 1
ATOM 535 O O . LYS A 1 69 ? 13.697 10.992 26.232 1.00 72.19 69 LYS A O 1
ATOM 540 N N . LYS A 1 70 ? 12.096 12.352 27.030 1.00 77.62 70 LYS A N 1
ATOM 541 C CA . LYS A 1 70 ? 12.959 13.467 27.399 1.00 77.62 70 LYS A CA 1
ATOM 542 C C . LYS A 1 70 ? 13.407 13.247 28.844 1.00 77.62 70 LYS A C 1
ATOM 544 O O . LYS A 1 70 ? 12.563 13.039 29.711 1.00 77.62 70 LYS A O 1
ATOM 549 N N . THR A 1 71 ? 14.713 13.206 29.097 1.00 80.88 71 THR A N 1
ATOM 550 C CA . THR A 1 71 ? 15.237 13.119 30.469 1.00 80.88 71 THR A CA 1
ATOM 551 C C . THR A 1 71 ? 15.160 14.489 31.143 1.00 80.88 71 THR A C 1
ATOM 553 O O . THR A 1 71 ? 15.161 15.514 30.459 1.00 80.88 71 THR A O 1
ATOM 556 N N . VAL A 1 72 ? 15.104 14.510 32.479 1.00 77.06 72 VAL A N 1
ATOM 557 C CA . VAL A 1 72 ? 15.044 15.746 33.284 1.00 77.06 72 VAL A CA 1
ATOM 558 C C . VAL A 1 72 ? 16.216 16.679 32.965 1.00 77.06 72 VAL A C 1
ATOM 560 O O . VAL A 1 72 ? 16.016 17.875 32.800 1.00 77.06 72 VAL A O 1
ATOM 563 N N . GLU A 1 73 ? 17.414 16.132 32.758 1.00 80.50 73 GLU A N 1
ATOM 564 C CA . GLU A 1 73 ? 18.593 16.906 32.346 1.00 80.50 73 GLU A CA 1
ATOM 565 C C . GLU A 1 73 ? 18.405 17.605 30.996 1.00 80.50 73 GLU A C 1
ATOM 567 O O . GLU A 1 73 ? 18.779 18.763 30.829 1.00 80.50 73 GLU A O 1
ATOM 572 N N . VAL A 1 74 ? 17.800 16.917 30.021 1.00 81.75 74 VAL A N 1
ATOM 573 C CA . VAL A 1 74 ? 17.559 17.503 28.698 1.00 81.75 74 VAL A CA 1
ATOM 574 C C . VAL A 1 74 ? 16.413 18.521 28.758 1.00 81.75 74 VAL A C 1
ATOM 576 O O . VAL A 1 74 ? 16.432 19.457 27.9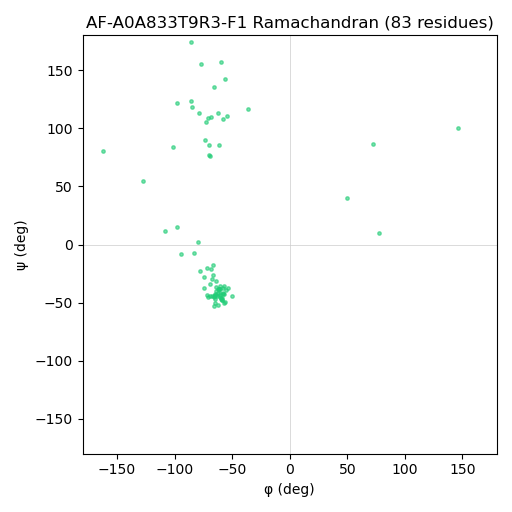71 1.00 81.75 74 VAL A O 1
ATOM 579 N N . MET A 1 75 ? 15.445 18.393 29.675 1.00 83.12 75 MET A N 1
ATOM 580 C CA . MET A 1 75 ? 14.443 19.445 29.932 1.00 83.12 75 MET A CA 1
ATOM 581 C C . MET A 1 75 ? 15.088 20.698 30.522 1.00 83.12 75 MET A C 1
ATOM 583 O O . MET A 1 75 ? 14.942 21.771 29.949 1.00 83.12 75 MET A O 1
ATOM 587 N N . ALA A 1 76 ? 15.857 20.546 31.603 1.00 80.25 76 ALA A N 1
ATOM 588 C CA . ALA A 1 76 ? 16.495 21.664 32.295 1.00 80.25 76 ALA A CA 1
ATOM 589 C C . ALA A 1 76 ? 17.407 22.463 31.355 1.00 80.25 76 ALA A C 1
ATOM 591 O O . ALA A 1 76 ? 17.359 23.688 31.312 1.00 80.25 76 ALA A O 1
ATOM 592 N N . LYS A 1 77 ? 18.177 21.755 30.520 1.00 80.44 77 LYS A N 1
ATOM 593 C CA . LYS A 1 77 ? 19.039 22.392 29.525 1.00 80.44 77 LYS A CA 1
ATOM 594 C C . LYS A 1 77 ? 18.255 23.105 28.423 1.00 80.44 77 LYS A C 1
ATOM 596 O O . LYS A 1 77 ? 18.758 24.066 27.868 1.00 80.44 77 LYS A O 1
ATOM 601 N N . LEU A 1 78 ? 17.052 22.643 28.071 1.00 82.69 78 LEU A N 1
ATOM 602 C CA . LEU A 1 78 ? 16.193 23.334 27.103 1.00 82.69 78 LEU A CA 1
ATOM 603 C C . LEU A 1 78 ? 15.549 24.587 27.706 1.00 82.69 78 LEU A C 1
ATOM 605 O O . LEU A 1 78 ? 15.431 25.579 26.999 1.00 82.69 78 LEU A O 1
ATOM 609 N N . GLU A 1 79 ? 15.161 24.550 28.983 1.00 76.31 79 GLU A N 1
ATOM 610 C CA . GLU A 1 79 ? 14.610 25.706 29.704 1.00 76.31 79 GLU A CA 1
ATOM 611 C C . GLU A 1 79 ? 15.633 26.842 29.835 1.00 76.31 79 GLU A C 1
ATOM 613 O O . GLU A 1 79 ? 15.269 28.001 29.665 1.00 76.31 79 GLU A O 1
ATOM 618 N N . GLU A 1 80 ? 16.917 26.519 30.023 1.00 76.06 80 GLU A N 1
ATOM 619 C CA . GLU A 1 80 ? 18.013 27.501 30.026 1.00 76.06 80 GLU A CA 1
ATOM 620 C C . GLU A 1 80 ? 18.086 28.312 28.717 1.00 76.06 80 GLU A C 1
ATOM 622 O O . GLU A 1 80 ? 18.351 29.507 28.750 1.00 76.06 80 GLU A O 1
ATOM 627 N N . TYR A 1 81 ? 17.786 27.699 27.565 1.00 69.50 81 TYR A N 1
ATOM 628 C CA . TYR A 1 81 ? 17.778 28.388 26.265 1.00 69.50 81 TYR A CA 1
ATOM 629 C C . TYR A 1 81 ? 16.475 29.144 25.957 1.00 69.50 81 TYR A C 1
ATOM 631 O O . TYR A 1 81 ? 16.403 29.815 24.930 1.00 69.50 81 TYR A O 1
ATOM 639 N N . ILE A 1 82 ? 15.430 29.004 26.781 1.00 73.81 82 ILE A N 1
ATOM 640 C CA . ILE A 1 82 ? 14.115 29.634 26.552 1.00 73.81 82 ILE A CA 1
ATOM 641 C C . ILE A 1 82 ? 13.992 30.976 27.298 1.00 73.81 82 ILE A C 1
ATOM 643 O O . ILE A 1 82 ? 13.054 31.729 27.048 1.00 73.81 82 ILE A O 1
ATOM 647 N N . ILE A 1 83 ? 14.949 31.326 28.162 1.00 66.50 83 ILE A N 1
ATOM 648 C CA . ILE A 1 83 ? 14.954 32.600 28.890 1.00 66.50 83 ILE A CA 1
ATOM 649 C C . ILE A 1 83 ? 15.926 33.577 28.218 1.00 66.50 83 ILE A C 1
ATOM 651 O O . ILE A 1 83 ? 17.067 33.705 28.645 1.00 66.50 83 ILE A O 1
ATOM 655 N N . GLU A 1 84 ? 15.448 34.265 27.179 1.00 61.84 84 GLU A N 1
ATOM 656 C CA . GLU A 1 84 ? 15.864 35.638 26.841 1.00 61.84 84 GLU A CA 1
ATOM 657 C C . GLU A 1 84 ? 14.831 36.280 25.883 1.00 61.84 84 GLU A C 1
ATOM 659 O O . GLU A 1 84 ? 14.983 36.222 24.664 1.00 61.84 84 GLU A O 1
ATOM 664 N N . ASP A 1 85 ? 13.717 36.772 26.450 1.00 55.78 85 ASP A N 1
ATOM 665 C CA . ASP A 1 85 ? 13.115 38.107 26.199 1.00 55.78 85 ASP A CA 1
ATOM 666 C C . ASP A 1 85 ? 12.014 38.402 27.244 1.00 55.78 85 ASP A C 1
ATOM 668 O O . ASP A 1 85 ? 11.066 37.587 27.372 1.00 55.78 85 ASP A O 1
#

Mean predicted aligned error: 14.48 Å

Organism: Phytophthora infestans (NCBI:txid4787)

Nearest PDB structures (foldseek):
  7bhy-assembly2_C-2  TM=5.348E-01  e=3.405E+00  Bacillus subtilis subsp. subtilis str. 168
  7bhy-assembly1_A  TM=4.912E-01 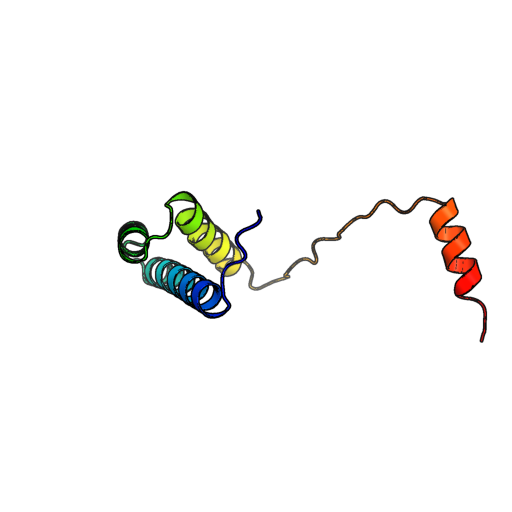 e=4.592E+00  Bacillus subtilis subsp. subtilis str. 168
  7bhy-assembly1_B  TM=5.540E-01  e=8.354E+00  Bacillus subtilis subsp. subtilis str. 168
  2w29-assembly1_B  TM=5.190E-01  e=9.996E+00  Mycobacterium tuberculosis H37Rv

Radius of gyration: 21.02 Å; Cα contacts (8 Å, |Δi|>4): 40; chains: 1; bounding box: 41×47×46 Å

Secondary structure (DSSP, 8-state):
---PPPHHHHHHHHHHHHHHHHHHHTTS-HHHHHHHTT--HHHHHHHHHHHHHHHT-SS------------HHHHHHHHHTT---

Sequence (85 aa):
MLIVPTPKQRRDRKLAKQRVARVFREGGDWKLAAIHKDVSYHTARHVVLDGASCQNREGGAGVRPSGVKKTVEVMAKLEEYIIED